Protein AF-A0A1T1HUS5-F1 (afdb_monomer)

Nearest PDB structures (foldseek):
  2bsz-assembly1_A  TM=3.245E-01  e=1.380E+00  Mesorhizobium loti
  5jwb-assembly1_A  TM=4.797E-01  e=7.997E+00  Plasmodium falci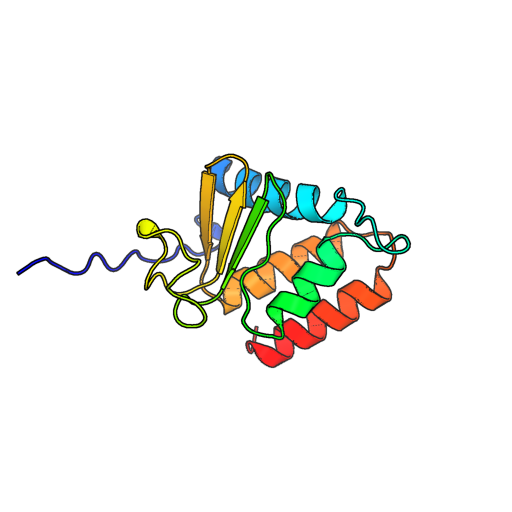parum 3D7
  5jwb-assembly1_H  TM=4.799E-01  e=9.027E+00  Plasmodium falciparum 3D7
  5ccp-assembly1_A  TM=2.077E-01  e=7.997E+00  Saccharomyces cerevisiae

Solvent-acces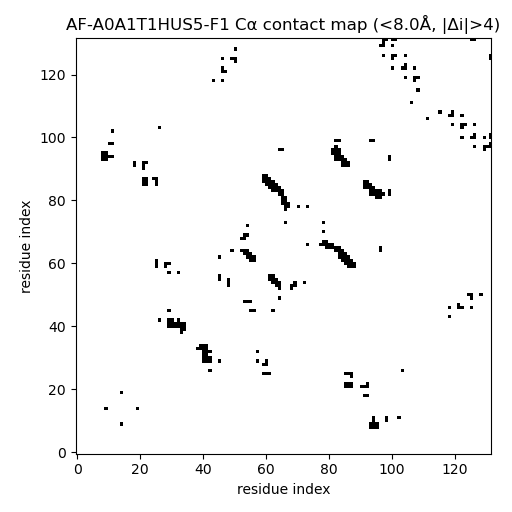sible surface area (backbone atoms only — not comparable to full-atom values): 7651 Å² total; per-residue (Å²): 137,82,79,81,78,77,75,78,63,57,56,81,93,66,56,50,71,67,51,49,50,37,51,51,51,24,54,48,49,29,53,69,34,72,39,94,63,87,85,40,37,40,41,61,54,48,55,53,35,71,73,46,88,54,80,51,67,61,99,56,27,37,45,42,60,51,44,78,75,55,67,89,81,48,58,81,90,50,61,76,47,79,20,29,34,39,25,27,80,92,43,76,45,58,22,42,48,44,56,36,51,46,50,53,38,52,47,48,72,75,72,48,76,76,69,37,70,60,53,50,50,44,37,51,50,47,27,65,73,61,75,69

Radius of gyration: 14.53 Å; Cα contacts (8 Å, |Δi|>4): 179; chains: 1; bounding box: 36×33×42 Å

Sequence (132 aa):
MSAAHTQQVPSIDQLTQAQHSTLDNCLLDHLLCASRLEGATCLHLLLDDLLIPTSGGTEMSSLTIDCDVDPDNIAPHQLGVPGITFEFMDEQVTLPTVHAIRYLCHWCETQVEEDRQNILAKCQALKNHYQA

pLDDT: mean 77.02, std 15.8, range [34.97, 93.81]

Structure (mmCIF, N/CA/C/O backbone):
data_AF-A0A1T1HUS5-F1
#
_entry.id   AF-A0A1T1HUS5-F1
#
loop_
_atom_site.group_PDB
_atom_site.id
_atom_site.type_symbol
_atom_site.label_atom_id
_atom_site.label_alt_id
_atom_site.label_comp_id
_atom_site.label_asym_id
_atom_site.label_entity_id
_atom_site.label_seq_id
_atom_site.pdbx_PDB_ins_code
_atom_site.Cartn_x
_atom_site.Cartn_y
_atom_site.Cartn_z
_atom_site.occupancy
_atom_site.B_iso_or_equiv
_atom_site.auth_seq_id
_atom_site.auth_comp_id
_atom_site.auth_asym_id
_atom_site.auth_atom_id
_atom_site.pdbx_PDB_model_num
ATOM 1 N N . MET A 1 1 ? -17.778 -15.701 27.592 1.00 36.22 1 MET A N 1
ATOM 2 C CA . MET A 1 1 ? -18.368 -14.911 26.492 1.00 36.22 1 MET A CA 1
ATOM 3 C C . MET A 1 1 ? -17.452 -13.714 26.295 1.00 36.22 1 MET A C 1
ATOM 5 O O . MET A 1 1 ? -17.588 -12.740 27.022 1.00 36.22 1 MET A O 1
ATOM 9 N N . SER A 1 2 ? -16.428 -13.848 25.449 1.00 35.66 2 SER A N 1
ATOM 10 C CA . SER A 1 2 ? -15.486 -12.754 25.183 1.00 35.66 2 SER A CA 1
ATOM 11 C C . SER A 1 2 ? -16.112 -11.808 24.173 1.00 35.66 2 SER A C 1
ATOM 13 O O . SER A 1 2 ? -16.527 -12.240 23.100 1.00 35.66 2 SER A O 1
ATOM 15 N N . ALA A 1 3 ? -16.222 -10.537 24.549 1.00 34.97 3 ALA A N 1
ATOM 16 C CA . ALA A 1 3 ? -16.643 -9.476 23.655 1.00 34.97 3 ALA A CA 1
ATOM 17 C C . ALA A 1 3 ? -15.625 -9.362 22.514 1.00 34.97 3 ALA A C 1
ATOM 19 O O . ALA A 1 3 ? -14.439 -9.138 22.764 1.00 34.97 3 ALA A O 1
ATOM 20 N N . ALA A 1 4 ? -16.100 -9.543 21.281 1.00 38.53 4 ALA A N 1
ATOM 21 C CA . ALA A 1 4 ? -15.356 -9.206 20.082 1.00 38.53 4 ALA A CA 1
ATOM 22 C C . ALA A 1 4 ? -14.933 -7.735 20.196 1.00 38.53 4 ALA A C 1
ATOM 24 O O . ALA A 1 4 ? -15.778 -6.840 20.226 1.00 38.53 4 ALA A O 1
ATOM 25 N N . HIS A 1 5 ? -13.630 -7.496 20.345 1.00 37.47 5 HIS A N 1
ATOM 26 C CA . HIS A 1 5 ? -13.064 -6.170 20.159 1.00 37.47 5 HIS A CA 1
ATOM 27 C C . HIS A 1 5 ? -13.181 -5.869 18.672 1.00 37.47 5 HIS A C 1
ATOM 29 O O . HIS A 1 5 ? -12.348 -6.293 17.878 1.00 37.47 5 HIS A O 1
ATOM 35 N N . THR A 1 6 ? -14.241 -5.170 18.284 1.00 39.81 6 THR A N 1
ATOM 36 C CA . THR A 1 6 ? -14.299 -4.520 16.982 1.00 39.81 6 THR A CA 1
ATOM 37 C C . THR A 1 6 ? -13.228 -3.433 17.010 1.00 39.81 6 THR A C 1
ATOM 39 O O . THR A 1 6 ? -13.474 -2.328 17.493 1.00 39.81 6 THR A O 1
ATOM 42 N N . GLN A 1 7 ? -12.002 -3.762 16.597 1.00 45.72 7 GLN A N 1
ATOM 43 C CA . GLN A 1 7 ? -10.981 -2.755 16.343 1.00 45.72 7 GLN A CA 1
ATOM 44 C C . GLN A 1 7 ? -11.533 -1.864 15.227 1.00 45.72 7 GLN A C 1
ATOM 46 O O . GLN A 1 7 ? -11.624 -2.275 14.073 1.00 45.72 7 GLN A O 1
ATOM 51 N N . GLN A 1 8 ? -12.013 -0.671 15.590 1.00 47.22 8 GLN A N 1
ATOM 52 C CA . GLN A 1 8 ? -12.370 0.344 14.609 1.00 47.22 8 GLN A CA 1
ATOM 53 C C . GLN A 1 8 ? -11.102 0.689 13.845 1.00 47.22 8 GLN A C 1
ATOM 55 O O . GLN A 1 8 ? -10.164 1.249 14.411 1.00 47.22 8 GLN A O 1
ATOM 60 N N . VAL A 1 9 ? -11.078 0.323 12.572 1.00 55.47 9 VAL A N 1
ATOM 61 C CA . VAL A 1 9 ? -9.943 0.606 11.709 1.00 55.47 9 VAL A CA 1
ATOM 62 C C . VAL A 1 9 ? -9.928 2.121 11.434 1.00 55.47 9 VAL A C 1
ATOM 64 O O . VAL A 1 9 ? -10.952 2.659 10.994 1.00 55.47 9 VAL A O 1
ATOM 67 N N . PRO A 1 10 ? -8.841 2.840 11.764 1.00 59.47 10 PRO A N 1
ATOM 68 C CA . PRO A 1 10 ? -8.803 4.298 11.696 1.00 59.47 10 PRO A CA 1
ATOM 69 C C . PRO A 1 10 ? -8.937 4.817 10.255 1.00 59.47 10 PRO A C 1
ATOM 71 O O . PRO A 1 10 ? -8.509 4.178 9.291 1.00 59.47 10 PRO A O 1
ATOM 74 N N . SER A 1 11 ? -9.527 6.006 10.102 1.00 66.31 11 SER A N 1
ATOM 75 C CA . SER A 1 11 ? -9.375 6.798 8.873 1.00 66.31 11 SER A CA 1
ATOM 76 C C . SER A 1 11 ? -7.921 7.268 8.746 1.00 66.31 11 SER A C 1
ATOM 78 O O . SER A 1 11 ? -7.271 7.494 9.765 1.00 66.31 11 SER A O 1
ATOM 80 N N . ILE A 1 12 ? -7.424 7.482 7.521 1.00 67.44 12 ILE A N 1
ATOM 81 C CA . ILE A 1 12 ? -6.068 8.017 7.279 1.00 67.44 12 ILE A CA 1
ATOM 82 C C . ILE A 1 12 ? -5.845 9.320 8.069 1.00 67.44 12 ILE A C 1
ATOM 84 O O . ILE A 1 12 ? -4.796 9.493 8.677 1.00 67.44 12 ILE A O 1
ATOM 88 N N . ASP A 1 13 ? -6.862 10.184 8.163 1.00 73.81 13 ASP A N 1
ATOM 89 C CA . ASP A 1 13 ? -6.787 11.469 8.885 1.00 73.81 13 ASP A CA 1
ATOM 90 C C . ASP A 1 13 ? -6.666 11.331 10.416 1.00 73.81 13 ASP A C 1
ATOM 92 O O . ASP A 1 13 ? -6.492 12.320 11.127 1.00 73.81 13 ASP A O 1
ATOM 96 N N . GLN A 1 14 ? -6.826 10.117 10.945 1.00 80.69 14 GLN A N 1
ATOM 97 C CA . GLN A 1 14 ? -6.753 9.811 12.375 1.00 80.69 14 GLN A CA 1
ATOM 98 C C . GLN A 1 14 ? -5.442 9.122 12.757 1.00 80.69 14 GLN A C 1
ATOM 100 O O . GLN A 1 14 ? -5.247 8.805 13.933 1.00 80.69 14 GLN A O 1
ATOM 105 N N . LEU A 1 15 ? -4.559 8.874 11.786 1.00 84.19 15 LEU A N 1
ATOM 106 C CA . LEU A 1 15 ? -3.272 8.260 12.050 1.00 84.19 15 LEU A CA 1
ATOM 107 C C . LEU A 1 15 ? -2.378 9.217 12.837 1.00 84.19 15 LEU A C 1
ATOM 109 O O . LEU A 1 15 ? -2.262 10.411 12.564 1.00 84.19 15 LEU A O 1
ATOM 113 N N . THR A 1 16 ? -1.724 8.668 13.851 1.00 88.69 16 THR A N 1
ATOM 114 C CA . THR A 1 16 ? -0.658 9.364 14.565 1.00 88.69 16 THR A CA 1
ATOM 115 C C . THR A 1 16 ? 0.562 9.526 13.661 1.00 88.69 16 THR A C 1
ATOM 117 O O . THR A 1 16 ? 0.749 8.791 12.691 1.00 88.69 16 THR A O 1
ATOM 120 N N . GLN A 1 17 ? 1.453 10.452 14.018 1.00 89.44 17 GLN A N 1
ATOM 121 C CA . GLN A 1 17 ? 2.717 10.622 13.301 1.00 89.44 17 GLN A CA 1
ATOM 122 C C . GLN A 1 17 ? 3.545 9.327 13.261 1.00 89.44 17 GLN A C 1
ATOM 124 O O . GLN A 1 17 ? 4.159 9.039 12.242 1.00 89.44 17 GLN A O 1
ATOM 129 N N . ALA A 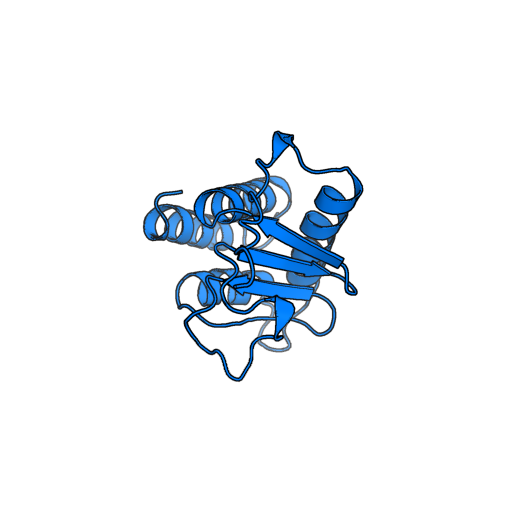1 18 ? 3.544 8.541 14.344 1.00 88.81 18 ALA A N 1
ATOM 130 C CA . ALA A 1 18 ? 4.238 7.255 14.378 1.00 88.81 18 ALA A CA 1
ATOM 131 C C . ALA A 1 18 ? 3.665 6.290 13.331 1.00 88.81 18 ALA A C 1
ATOM 133 O O . ALA A 1 18 ? 4.418 5.751 12.535 1.00 88.81 18 ALA A O 1
ATOM 134 N N . GLN A 1 19 ? 2.336 6.177 13.248 1.00 89.50 19 GLN A N 1
ATOM 135 C CA . GLN A 1 19 ? 1.677 5.312 12.267 1.00 89.50 19 GLN A CA 1
ATOM 136 C C . GLN A 1 19 ? 1.945 5.748 10.822 1.00 89.50 19 GLN A C 1
ATOM 138 O O . GLN A 1 19 ? 2.166 4.898 9.967 1.00 89.50 19 GLN A O 1
ATOM 143 N N . HIS A 1 20 ? 1.970 7.055 10.541 1.00 90.31 20 HIS A N 1
ATOM 144 C CA . HIS A 1 20 ? 2.397 7.549 9.228 1.00 90.31 20 HIS A CA 1
ATOM 145 C C . HIS A 1 20 ? 3.835 7.131 8.904 1.00 90.31 20 HIS A C 1
ATOM 147 O O . HIS A 1 20 ? 4.085 6.621 7.816 1.00 90.31 20 HIS A O 1
ATOM 153 N N . SER A 1 21 ? 4.760 7.264 9.861 1.00 91.81 21 SER A N 1
ATOM 154 C CA . SER A 1 21 ? 6.139 6.798 9.686 1.00 91.81 21 SER A CA 1
ATOM 155 C C . SER A 1 21 ? 6.216 5.292 9.437 1.00 91.81 21 SER A C 1
ATOM 157 O O . SER A 1 21 ? 7.002 4.871 8.596 1.00 91.81 21 SER A O 1
ATOM 159 N N . THR A 1 22 ? 5.411 4.474 10.126 1.00 91.81 22 THR A N 1
ATOM 160 C CA . THR A 1 22 ? 5.355 3.023 9.889 1.00 91.81 22 THR A CA 1
ATOM 161 C C . THR A 1 22 ? 4.928 2.721 8.451 1.00 91.81 22 THR A C 1
ATOM 163 O O . THR A 1 22 ? 5.594 1.945 7.770 1.00 91.81 22 THR A O 1
ATOM 166 N N . LEU A 1 23 ? 3.859 3.367 7.963 1.00 91.81 23 LEU A N 1
ATOM 167 C CA . LEU A 1 23 ? 3.375 3.197 6.588 1.00 91.81 23 LEU A CA 1
ATOM 168 C C . LEU A 1 23 ? 4.437 3.600 5.557 1.00 91.81 23 LEU A C 1
ATOM 170 O O . LEU A 1 23 ? 4.716 2.844 4.627 1.00 91.81 23 LEU A O 1
ATOM 174 N N . ASP A 1 24 ? 5.043 4.774 5.730 1.00 91.19 24 ASP A N 1
ATOM 175 C CA . ASP A 1 24 ? 6.031 5.303 4.790 1.00 91.19 24 ASP A CA 1
ATOM 176 C C . ASP A 1 24 ? 7.313 4.470 4.776 1.00 91.19 24 ASP A C 1
ATOM 178 O O . ASP A 1 24 ? 7.826 4.164 3.702 1.00 91.19 24 ASP A O 1
ATOM 182 N N . AS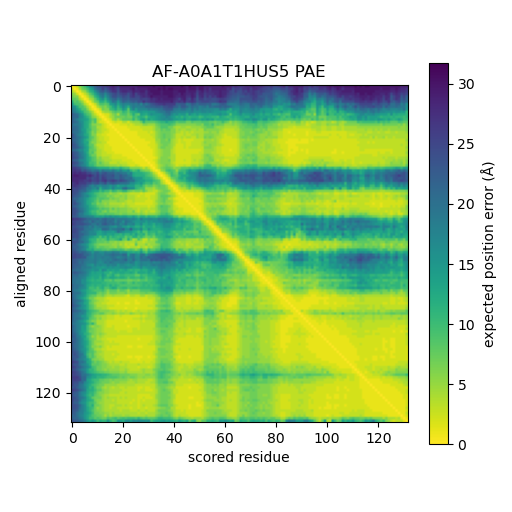N A 1 25 ? 7.814 4.064 5.946 1.00 92.00 25 ASN A N 1
ATOM 183 C CA . ASN A 1 25 ? 9.015 3.236 6.044 1.00 92.00 25 ASN A CA 1
ATOM 184 C C . ASN A 1 25 ? 8.791 1.838 5.463 1.00 92.00 25 ASN A C 1
ATOM 186 O O . ASN A 1 25 ? 9.678 1.329 4.785 1.00 92.00 25 ASN A O 1
ATOM 190 N N . CYS A 1 26 ? 7.606 1.255 5.665 1.00 90.38 26 CYS A N 1
ATOM 191 C CA . CYS A 1 26 ? 7.221 -0.015 5.053 1.00 90.38 26 CYS A CA 1
ATOM 192 C C . CYS A 1 26 ? 7.310 0.070 3.517 1.00 90.38 26 CYS A C 1
ATOM 194 O O . CYS A 1 26 ? 8.004 -0.718 2.874 1.00 90.38 26 CYS A O 1
ATOM 196 N N . LEU A 1 27 ? 6.678 1.080 2.910 1.00 90.56 27 LEU A N 1
ATOM 197 C CA . LEU A 1 27 ? 6.694 1.258 1.453 1.00 90.56 27 LEU A CA 1
ATOM 198 C C . LEU A 1 27 ? 8.073 1.637 0.911 1.00 90.56 27 LEU A C 1
ATOM 200 O O . LEU A 1 27 ? 8.462 1.175 -0.164 1.00 90.56 27 LEU A O 1
ATOM 204 N N . LEU A 1 28 ? 8.826 2.444 1.658 1.00 89.69 28 LEU A N 1
ATOM 205 C CA . LEU A 1 28 ? 10.190 2.807 1.304 1.00 89.69 28 LEU A CA 1
ATOM 206 C C . LEU A 1 28 ? 11.114 1.586 1.318 1.00 89.69 28 LEU A C 1
ATOM 208 O O . LEU A 1 28 ? 11.921 1.439 0.405 1.00 89.69 28 LEU A O 1
ATOM 212 N N . ASP A 1 29 ? 10.983 0.692 2.295 1.00 88.25 29 ASP A N 1
ATOM 213 C CA . ASP A 1 29 ? 11.744 -0.557 2.340 1.00 88.25 29 ASP A CA 1
ATOM 214 C C . ASP A 1 29 ? 11.429 -1.439 1.124 1.00 88.25 29 ASP A C 1
ATOM 216 O O . ASP A 1 29 ? 12.345 -1.907 0.453 1.00 88.25 29 ASP A O 1
ATOM 220 N N . HIS A 1 30 ? 10.154 -1.573 0.741 1.00 84.25 30 HIS A N 1
ATOM 221 C CA . HIS A 1 30 ? 9.770 -2.281 -0.487 1.00 84.25 30 HIS A CA 1
ATOM 222 C C . HIS A 1 30 ? 10.301 -1.615 -1.767 1.00 84.25 30 HIS A C 1
ATOM 224 O O . HIS A 1 30 ? 10.646 -2.313 -2.726 1.00 84.25 30 HIS A O 1
ATOM 230 N N . LEU A 1 31 ? 10.383 -0.283 -1.801 1.00 84.81 31 LEU A N 1
ATOM 231 C CA . LEU A 1 31 ? 10.951 0.460 -2.926 1.00 84.81 31 LEU A CA 1
ATOM 232 C C . LEU A 1 31 ? 12.474 0.274 -3.023 1.00 84.81 31 LEU A C 1
ATOM 234 O O . LEU A 1 31 ? 12.993 0.049 -4.113 1.00 84.81 31 LEU A O 1
ATOM 238 N N . LEU A 1 32 ? 13.183 0.361 -1.895 1.00 82.69 32 LEU A N 1
ATOM 239 C CA . LEU A 1 32 ? 14.645 0.250 -1.816 1.00 82.69 32 LEU A CA 1
ATOM 240 C C . LEU A 1 32 ? 15.139 -1.199 -1.862 1.00 82.69 32 LEU A C 1
ATOM 242 O O . LEU A 1 32 ? 16.306 -1.448 -2.173 1.00 82.69 32 LEU A O 1
ATOM 246 N N . CYS A 1 33 ? 14.261 -2.155 -1.564 1.00 73.94 33 CYS A N 1
ATOM 247 C CA . CYS A 1 33 ? 14.505 -3.575 -1.729 1.00 73.94 33 CYS A CA 1
ATOM 248 C C . CYS A 1 33 ? 14.735 -3.863 -3.216 1.00 73.94 33 CYS A C 1
ATOM 250 O O . CYS A 1 33 ? 13.811 -3.978 -4.026 1.00 73.94 33 CYS A O 1
ATOM 252 N N . ALA A 1 34 ? 16.010 -3.965 -3.583 1.00 60.12 34 ALA A N 1
ATOM 253 C CA . ALA A 1 34 ? 16.418 -4.509 -4.861 1.00 60.12 34 ALA A CA 1
ATOM 254 C C . ALA A 1 34 ? 16.131 -6.011 -4.831 1.00 60.12 34 ALA A C 1
ATOM 256 O O . ALA A 1 34 ? 16.789 -6.768 -4.108 1.00 60.12 34 ALA A O 1
ATOM 257 N N . SER A 1 35 ? 15.144 -6.461 -5.606 1.00 54.62 35 SER A N 1
ATOM 258 C CA . SER A 1 35 ? 14.947 -7.894 -5.767 1.00 54.62 35 SER A CA 1
ATOM 259 C C . SER A 1 35 ? 16.158 -8.481 -6.509 1.00 54.62 35 SER A C 1
ATOM 261 O O . SER A 1 35 ? 16.751 -7.851 -7.388 1.00 54.62 35 SER A O 1
ATOM 263 N N . ARG A 1 36 ? 16.564 -9.710 -6.160 1.00 46.62 36 ARG A N 1
ATOM 264 C CA . ARG A 1 36 ? 17.666 -10.407 -6.857 1.00 46.62 36 ARG A CA 1
ATOM 265 C C . ARG A 1 36 ? 17.324 -10.762 -8.314 1.00 46.62 36 ARG A C 1
ATOM 267 O O . ARG A 1 36 ? 18.207 -11.207 -9.044 1.00 46.62 36 ARG A O 1
ATOM 274 N N . LEU A 1 37 ? 16.066 -10.590 -8.721 1.00 46.19 37 LEU A N 1
ATOM 275 C CA . LEU A 1 37 ? 15.572 -10.827 -10.069 1.00 46.19 37 LEU A CA 1
ATOM 276 C C . LEU A 1 37 ? 15.534 -9.500 -10.841 1.00 46.19 37 LEU A C 1
ATOM 278 O O . LEU A 1 37 ? 14.628 -8.689 -10.699 1.00 46.19 37 LEU A O 1
ATOM 282 N N . GLU A 1 38 ? 16.550 -9.306 -11.678 1.00 52.41 38 GLU A N 1
ATOM 283 C CA . GLU A 1 38 ? 16.457 -8.486 -12.895 1.00 52.41 38 GLU A CA 1
ATOM 284 C C . GLU A 1 38 ? 16.011 -7.020 -12.718 1.00 52.41 38 GLU A C 1
ATOM 286 O O . GLU A 1 38 ? 15.266 -6.487 -13.533 1.00 52.41 38 GLU A O 1
ATOM 291 N N . GLY A 1 39 ? 16.507 -6.326 -11.690 1.00 56.56 39 GLY A N 1
ATOM 292 C CA . GLY A 1 39 ? 16.388 -4.862 -11.612 1.00 56.56 39 GLY A CA 1
ATOM 293 C C . GLY A 1 39 ? 14.982 -4.328 -11.314 1.00 56.56 39 GLY A C 1
ATOM 294 O O . GLY A 1 39 ? 14.770 -3.126 -11.432 1.00 56.56 39 GLY A O 1
ATOM 295 N N . ALA A 1 40 ? 14.043 -5.187 -10.908 1.00 59.31 40 ALA A N 1
ATOM 296 C CA . ALA A 1 40 ? 12.747 -4.767 -10.384 1.00 59.31 40 ALA A CA 1
ATOM 297 C C . ALA A 1 40 ? 12.815 -4.554 -8.861 1.00 59.31 40 ALA A C 1
ATOM 299 O O . ALA A 1 40 ? 13.446 -5.333 -8.134 1.00 59.31 40 ALA A O 1
ATOM 300 N N . THR A 1 41 ? 12.143 -3.514 -8.367 1.00 67.31 41 THR A N 1
ATOM 301 C CA . THR A 1 41 ? 11.978 -3.272 -6.925 1.00 67.31 41 THR A CA 1
ATOM 302 C C . THR A 1 41 ? 10.971 -4.257 -6.328 1.00 67.31 41 THR A C 1
ATOM 304 O O . THR A 1 41 ? 10.053 -4.719 -7.013 1.00 67.31 41 THR A O 1
ATOM 307 N N . CYS A 1 42 ? 11.104 -4.575 -5.038 1.00 79.38 42 CYS A N 1
ATOM 308 C CA . CYS A 1 42 ? 10.143 -5.432 -4.333 1.00 79.38 42 CYS A CA 1
ATOM 309 C C . CYS A 1 42 ? 8.735 -4.804 -4.289 1.00 79.38 42 CYS A C 1
ATOM 311 O O . CYS A 1 42 ? 7.753 -5.526 -4.145 1.00 79.38 42 CYS A O 1
ATOM 313 N N . LEU A 1 43 ? 8.618 -3.487 -4.503 1.00 83.50 43 LEU A N 1
ATOM 314 C CA . LEU A 1 43 ? 7.349 -2.787 -4.699 1.00 83.50 43 LEU A CA 1
ATOM 315 C C . LEU A 1 43 ? 6.563 -3.312 -5.914 1.00 83.50 43 LEU A C 1
ATOM 317 O O . LEU A 1 43 ? 5.348 -3.442 -5.827 1.00 83.50 43 LEU A O 1
ATOM 321 N N . HIS A 1 44 ? 7.214 -3.653 -7.032 1.00 82.25 44 HIS A N 1
ATOM 322 C CA . HIS A 1 44 ? 6.499 -4.219 -8.186 1.00 82.25 44 HIS A CA 1
ATOM 323 C C . HIS A 1 44 ? 5.832 -5.549 -7.857 1.00 82.25 44 HIS A C 1
ATOM 325 O O . HIS A 1 44 ? 4.674 -5.751 -8.218 1.00 82.25 44 HIS A O 1
ATOM 331 N N . LEU A 1 45 ? 6.578 -6.422 -7.178 1.00 79.12 45 LEU A N 1
ATOM 332 C CA . LEU A 1 45 ? 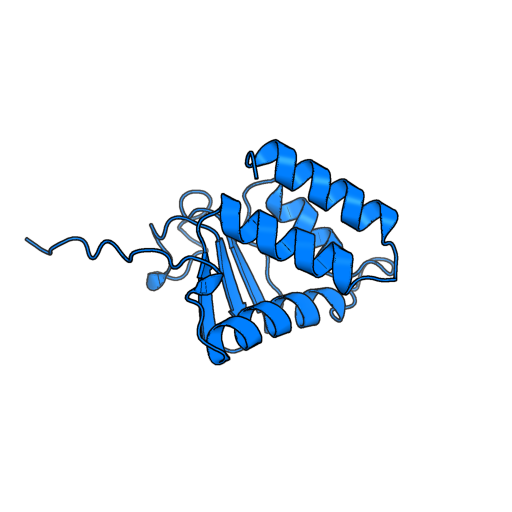6.094 -7.726 -6.738 1.00 79.12 45 LEU A CA 1
ATOM 333 C C . LEU A 1 45 ? 4.965 -7.550 -5.731 1.00 79.12 45 LEU A C 1
ATOM 335 O O . LEU A 1 45 ? 3.907 -8.131 -5.910 1.00 79.12 45 LEU A O 1
ATOM 339 N N . LEU A 1 46 ? 5.139 -6.639 -4.770 1.00 83.81 46 LEU A N 1
ATOM 340 C CA . LEU A 1 46 ? 4.102 -6.304 -3.806 1.00 83.81 46 LEU A CA 1
ATOM 341 C C . LEU A 1 46 ? 2.792 -5.892 -4.494 1.00 83.81 46 LEU A C 1
ATOM 343 O O . LEU A 1 46 ? 1.734 -6.394 -4.140 1.00 83.81 46 LEU A O 1
ATOM 347 N N . LEU A 1 47 ? 2.830 -4.996 -5.484 1.00 86.81 47 LEU A N 1
ATOM 348 C CA . LEU A 1 47 ? 1.610 -4.559 -6.175 1.00 86.81 47 LEU A CA 1
ATOM 349 C C . LEU A 1 47 ? 0.926 -5.692 -6.958 1.00 86.81 47 LEU A C 1
ATOM 351 O O . LEU A 1 47 ? -0.299 -5.680 -7.080 1.00 86.81 47 LEU A O 1
ATOM 355 N N . ASP A 1 48 ? 1.695 -6.648 -7.482 1.00 84.75 48 ASP A N 1
ATOM 356 C CA . ASP A 1 48 ? 1.157 -7.839 -8.147 1.00 84.75 48 ASP A CA 1
ATOM 357 C C . ASP A 1 48 ? 0.572 -8.840 -7.143 1.00 84.75 48 ASP A C 1
ATOM 359 O O . ASP A 1 48 ? -0.530 -9.345 -7.357 1.00 84.75 48 ASP A O 1
ATOM 363 N N . ASP A 1 49 ? 1.251 -9.059 -6.019 1.00 79.38 49 ASP A N 1
ATOM 364 C CA . ASP A 1 49 ? 0.778 -9.899 -4.918 1.00 79.38 49 ASP A CA 1
ATOM 365 C C . ASP A 1 49 ? -0.496 -9.308 -4.295 1.00 79.38 49 ASP A C 1
ATOM 367 O O . ASP A 1 49 ? -1.405 -10.029 -3.906 1.00 79.38 49 ASP A O 1
ATOM 371 N N . LEU A 1 50 ? -0.661 -7.982 -4.293 1.00 80.88 50 LEU A N 1
ATOM 372 C CA . LEU A 1 50 ? -1.916 -7.371 -3.856 1.00 80.88 50 LEU A CA 1
ATOM 373 C C . LEU A 1 50 ? -3.098 -7.648 -4.812 1.00 80.88 50 LEU A C 1
ATOM 375 O O . LEU A 1 50 ? -4.251 -7.530 -4.393 1.00 80.88 50 LEU A O 1
ATOM 379 N N . LEU A 1 51 ? -2.854 -8.014 -6.078 1.00 78.44 51 LEU A N 1
ATOM 380 C CA . LEU A 1 51 ? -3.897 -8.425 -7.036 1.00 78.44 51 LEU A CA 1
ATOM 381 C C . LEU A 1 51 ? -4.260 -9.912 -6.921 1.00 78.44 51 LEU A C 1
ATOM 383 O O . LEU A 1 51 ? -5.332 -10.314 -7.383 1.00 78.44 51 LEU A O 1
ATOM 387 N N . ILE A 1 52 ? -3.373 -10.726 -6.346 1.00 71.44 52 ILE A N 1
ATOM 388 C CA . ILE A 1 52 ? -3.564 -12.162 -6.144 1.00 71.44 52 ILE A CA 1
ATOM 389 C C . ILE A 1 52 ? -3.468 -12.412 -4.643 1.00 71.44 52 ILE A C 1
ATOM 391 O O . ILE A 1 52 ? -2.353 -12.471 -4.148 1.00 71.44 52 ILE A O 1
ATOM 395 N N . PRO A 1 53 ? -4.581 -12.589 -3.914 1.00 57.78 53 PRO A N 1
ATOM 396 C CA . PRO A 1 53 ? -4.570 -12.598 -2.456 1.00 57.78 53 PRO A CA 1
ATOM 397 C C . PRO A 1 53 ? -3.548 -13.610 -1.912 1.00 57.78 53 PRO A C 1
ATOM 399 O O . PRO A 1 53 ? -3.760 -14.818 -1.936 1.00 57.78 53 PRO A O 1
ATOM 402 N N . THR A 1 54 ? -2.394 -13.093 -1.501 1.00 55.88 54 THR A N 1
ATOM 403 C CA . THR A 1 54 ? -1.228 -13.824 -1.009 1.00 55.88 54 THR A CA 1
ATOM 404 C C . THR A 1 54 ? -0.490 -12.902 -0.044 1.00 55.88 54 THR A C 1
ATOM 406 O O . THR A 1 54 ? -0.549 -11.677 -0.164 1.00 55.88 54 THR A O 1
ATOM 409 N N . SER A 1 55 ? 0.157 -13.474 0.968 1.00 55.16 55 SER A N 1
ATOM 410 C CA . SER A 1 55 ? 1.007 -12.723 1.892 1.00 55.16 55 SER A CA 1
ATOM 411 C C . SER A 1 55 ? 2.394 -12.529 1.273 1.00 55.16 55 SER A C 1
ATOM 413 O O . SER A 1 55 ? 3.044 -13.517 0.926 1.00 55.16 55 SER A O 1
ATOM 415 N N . GLY A 1 56 ? 2.856 -11.280 1.171 1.00 57.97 56 GLY A N 1
ATOM 416 C CA . GLY A 1 56 ? 4.183 -10.923 0.659 1.00 57.97 56 GLY A CA 1
ATOM 417 C C . GLY A 1 56 ? 4.927 -10.001 1.631 1.00 57.97 56 GLY A C 1
ATOM 418 O O . GLY A 1 56 ? 4.347 -9.068 2.187 1.00 57.97 56 GLY A O 1
ATOM 419 N N . GLY A 1 57 ? 6.218 -10.253 1.856 1.00 59.00 57 GLY A N 1
ATOM 420 C CA . GLY A 1 57 ? 7.042 -9.465 2.777 1.00 59.00 57 GLY A CA 1
ATOM 421 C C . GLY A 1 57 ? 8.539 -9.544 2.478 1.00 59.00 57 GLY A C 1
ATOM 422 O O . GLY A 1 57 ? 9.018 -10.485 1.843 1.00 59.00 57 GLY A O 1
ATOM 423 N N . THR A 1 58 ? 9.271 -8.524 2.915 1.00 61.41 58 THR A N 1
ATOM 424 C CA . THR A 1 58 ? 10.733 -8.497 3.040 1.00 61.41 58 THR A CA 1
ATOM 425 C C . THR A 1 58 ? 11.140 -8.946 4.452 1.00 61.41 58 THR A C 1
ATOM 427 O O . THR A 1 58 ? 10.297 -9.252 5.291 1.00 61.41 58 THR A O 1
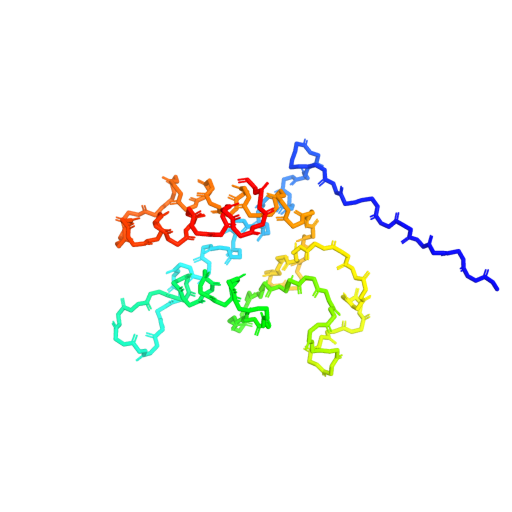ATOM 430 N N . GLU A 1 59 ? 12.445 -8.994 4.746 1.00 65.56 59 GLU A N 1
ATOM 431 C CA . GLU A 1 59 ? 12.925 -9.310 6.104 1.00 65.56 59 GLU A CA 1
ATOM 432 C C . GLU A 1 59 ? 12.534 -8.250 7.154 1.00 65.56 59 GLU A C 1
ATOM 434 O O . GLU A 1 59 ? 12.521 -8.570 8.339 1.00 65.56 59 GLU A O 1
ATOM 439 N N . MET A 1 60 ? 12.245 -7.003 6.749 1.00 74.88 60 MET A N 1
ATOM 440 C CA . MET A 1 60 ? 11.973 -5.885 7.673 1.00 74.88 60 MET A CA 1
ATOM 441 C C . MET A 1 60 ? 10.580 -5.270 7.534 1.00 74.88 60 MET A C 1
ATOM 443 O O . MET A 1 60 ? 10.164 -4.525 8.428 1.00 74.88 60 MET A O 1
ATOM 447 N N . SER A 1 61 ? 9.872 -5.590 6.451 1.00 80.31 61 SER A N 1
ATOM 448 C CA . SER A 1 61 ? 8.555 -5.045 6.139 1.00 80.31 61 SER A CA 1
ATOM 449 C C . SER A 1 61 ? 7.637 -6.118 5.589 1.00 80.31 61 SER A C 1
ATOM 451 O O . SER A 1 61 ? 8.058 -6.964 4.805 1.00 80.31 61 SER A O 1
ATOM 453 N N . SER A 1 62 ? 6.360 -6.073 5.943 1.00 80.00 62 SER A N 1
ATOM 454 C CA . SER A 1 62 ? 5.371 -6.973 5.355 1.00 80.00 62 SER A CA 1
ATOM 455 C C . SER A 1 62 ? 4.053 -6.257 5.096 1.00 80.00 62 SER A C 1
ATOM 457 O O . SER A 1 62 ? 3.683 -5.320 5.809 1.00 80.00 62 SER A O 1
ATOM 459 N N . LEU A 1 63 ? 3.344 -6.693 4.051 1.00 82.62 63 LEU A N 1
ATOM 460 C CA . LEU A 1 63 ? 1.945 -6.341 3.841 1.00 82.62 63 LEU A CA 1
ATOM 461 C C . LEU A 1 63 ? 1.098 -7.608 3.878 1.00 82.62 63 LEU A C 1
ATOM 463 O O . LEU A 1 63 ? 1.331 -8.562 3.137 1.00 82.62 63 LEU A O 1
ATOM 467 N N . THR A 1 64 ? 0.073 -7.589 4.722 1.00 77.50 64 THR A N 1
ATOM 468 C CA . THR A 1 64 ? -0.892 -8.687 4.847 1.00 77.50 64 THR A CA 1
ATOM 469 C C . THR A 1 64 ? -2.277 -8.178 4.475 1.00 77.50 64 THR A C 1
ATOM 471 O O . THR A 1 64 ? -2.759 -7.231 5.094 1.00 77.50 64 THR A O 1
ATOM 474 N N . ILE A 1 65 ? -2.911 -8.787 3.470 1.00 76.00 65 ILE A N 1
ATOM 475 C CA . ILE A 1 65 ? -4.279 -8.469 3.027 1.00 76.00 65 ILE A CA 1
ATOM 476 C C . ILE A 1 65 ? -5.257 -9.471 3.631 1.00 76.00 65 ILE A C 1
ATOM 478 O O . ILE A 1 65 ? -4.941 -10.657 3.643 1.00 76.00 65 ILE A O 1
ATOM 482 N N . ASP A 1 66 ? -6.422 -8.979 4.067 1.00 65.69 66 ASP A N 1
ATOM 483 C CA . ASP A 1 66 ? -7.670 -9.703 4.355 1.00 65.69 66 ASP A CA 1
ATOM 484 C C . ASP A 1 66 ? -7.469 -11.189 4.707 1.00 65.69 66 ASP A C 1
ATOM 486 O O . ASP A 1 66 ? -7.323 -12.069 3.857 1.00 65.69 66 ASP A O 1
ATOM 490 N N . CYS A 1 67 ? -7.465 -11.443 6.014 1.00 58.44 67 CYS A N 1
ATOM 491 C CA . CYS A 1 67 ? -6.818 -12.559 6.704 1.00 58.44 67 CYS A CA 1
ATOM 492 C C . CYS A 1 67 ? -7.429 -13.964 6.537 1.00 58.44 67 CYS A C 1
ATOM 494 O O . CYS A 1 67 ? -7.309 -14.783 7.447 1.00 58.44 67 CYS A O 1
ATOM 496 N N . ASP A 1 68 ? -8.040 -14.272 5.396 1.00 51.56 68 ASP A N 1
ATOM 497 C CA . ASP A 1 68 ? -8.703 -15.562 5.159 1.00 51.56 68 ASP A CA 1
ATOM 498 C C . ASP A 1 68 ? -7.962 -16.476 4.168 1.00 51.56 68 ASP A C 1
ATOM 500 O O . ASP A 1 68 ? -8.403 -17.599 3.921 1.00 51.56 68 ASP A O 1
ATOM 504 N N . VAL A 1 69 ? -6.854 -16.022 3.574 1.00 54.09 69 VAL A N 1
ATOM 505 C CA . VAL A 1 69 ? -6.312 -16.680 2.372 1.00 54.09 69 VAL A CA 1
ATOM 506 C C . VAL A 1 69 ? -5.224 -17.711 2.688 1.00 54.09 69 VAL A C 1
ATOM 508 O O . VAL A 1 69 ? -5.100 -18.698 1.966 1.00 54.09 69 VAL A O 1
ATOM 511 N N . ASP A 1 70 ? -4.495 -17.539 3.794 1.00 61.41 70 ASP A N 1
ATOM 512 C CA . ASP A 1 70 ? -3.523 -18.521 4.290 1.00 61.41 70 ASP A CA 1
ATOM 513 C C . ASP A 1 70 ? -3.347 -18.418 5.820 1.00 61.41 70 ASP A C 1
ATOM 515 O O . ASP A 1 70 ? -2.386 -17.822 6.312 1.00 61.41 70 ASP A O 1
ATOM 519 N N . PRO A 1 71 ? -4.292 -18.955 6.611 1.00 59.75 71 PRO A N 1
ATOM 520 C CA . PRO A 1 71 ? -4.261 -18.831 8.067 1.00 59.75 71 PRO A CA 1
ATOM 521 C C . PRO A 1 71 ? -3.059 -19.532 8.719 1.00 59.75 71 PRO A C 1
ATOM 523 O O . PRO A 1 71 ? -2.751 -19.233 9.872 1.00 59.75 71 PRO A O 1
ATOM 526 N N . ASP A 1 72 ? -2.377 -20.437 8.008 1.00 64.75 72 ASP A N 1
ATOM 527 C CA . ASP A 1 72 ? -1.220 -21.173 8.528 1.00 64.75 72 ASP A CA 1
ATOM 528 C C . ASP A 1 72 ? 0.075 -20.340 8.480 1.00 64.75 72 ASP A C 1
ATOM 530 O O . ASP A 1 72 ? 1.009 -20.619 9.235 1.00 64.75 72 ASP A O 1
ATOM 534 N N . ASN A 1 73 ? 0.123 -19.297 7.642 1.00 61.41 73 ASN A N 1
ATOM 535 C CA . ASN A 1 73 ? 1.276 -18.402 7.486 1.00 61.41 73 ASN A CA 1
ATOM 536 C C . ASN A 1 73 ? 1.053 -16.990 8.061 1.00 61.41 73 ASN A C 1
ATOM 538 O O . ASN A 1 73 ? 1.906 -16.118 7.903 1.00 61.41 73 ASN A O 1
ATOM 542 N N . ILE A 1 74 ? -0.064 -16.759 8.758 1.00 66.56 74 ILE A N 1
ATOM 543 C CA . ILE A 1 74 ? -0.400 -15.470 9.379 1.00 66.56 74 ILE A CA 1
ATOM 544 C C . ILE A 1 74 ? -0.130 -15.526 10.887 1.00 66.56 74 ILE A C 1
ATOM 546 O O . ILE A 1 74 ? -0.458 -16.502 11.569 1.00 66.56 74 ILE A O 1
ATOM 550 N N . ALA A 1 75 ? 0.450 -14.458 11.443 1.00 68.06 75 ALA A N 1
ATOM 551 C CA . ALA A 1 75 ? 0.666 -14.368 12.882 1.00 68.06 75 ALA A CA 1
ATOM 552 C C . ALA A 1 75 ? -0.683 -14.367 13.642 1.00 68.06 75 ALA A C 1
ATOM 554 O O . ALA A 1 75 ? -1.633 -13.715 13.204 1.00 68.06 75 ALA A O 1
ATOM 555 N N . PRO A 1 76 ? -0.806 -15.026 14.814 1.00 70.81 76 PRO A N 1
ATOM 556 C CA . PRO A 1 76 ? -2.097 -15.189 15.491 1.00 70.81 76 PRO A CA 1
ATOM 557 C C . PRO A 1 76 ? -2.852 -13.889 15.797 1.00 70.81 76 PRO A C 1
ATOM 559 O O . PRO A 1 76 ? -4.078 -13.900 15.870 1.00 70.81 76 PRO A O 1
ATOM 562 N N . HIS A 1 77 ? -2.141 -12.772 15.990 1.00 71.38 77 HIS A N 1
ATOM 563 C CA . HIS A 1 77 ? -2.740 -11.460 16.260 1.00 71.38 77 HIS A CA 1
ATOM 564 C C . HIS A 1 77 ? -3.291 -10.757 15.013 1.00 71.38 77 HIS A C 1
ATOM 566 O O . HIS A 1 77 ? -4.012 -9.774 15.159 1.00 71.38 77 HIS A O 1
ATOM 572 N N . GLN A 1 78 ? -2.972 -11.252 13.818 1.00 67.19 78 GLN A N 1
ATOM 573 C CA . GLN A 1 78 ? -3.462 -10.738 12.540 1.00 67.19 78 GLN A CA 1
ATOM 574 C C . GLN A 1 78 ? -4.657 -11.547 12.017 1.00 67.19 78 GLN A C 1
ATOM 576 O O . GLN A 1 78 ? -5.388 -11.064 11.164 1.00 67.19 78 GLN A O 1
ATOM 581 N N . LEU A 1 79 ? -4.922 -12.745 12.548 1.00 68.75 79 LEU A N 1
ATOM 582 C CA . LEU A 1 79 ? -6.055 -13.570 12.121 1.00 68.75 79 LEU A CA 1
ATOM 583 C C . LEU A 1 79 ? -7.402 -12.862 12.349 1.00 68.75 79 LEU A C 1
ATOM 585 O O . LEU A 1 79 ? -7.742 -12.475 13.468 1.00 68.75 79 LEU A O 1
ATOM 589 N N . GLY A 1 80 ? -8.196 -12.742 11.282 1.00 67.38 80 GLY A N 1
ATOM 590 C CA . GLY A 1 80 ? -9.522 -12.119 11.313 1.00 67.38 80 GLY A CA 1
ATOM 591 C C . GLY A 1 80 ? -9.521 -10.591 11.436 1.00 67.38 80 GLY A C 1
ATOM 592 O O . GLY A 1 80 ? -10.573 -10.019 11.731 1.00 67.38 80 GLY A O 1
ATOM 593 N N . VAL A 1 81 ? -8.378 -9.924 11.228 1.00 72.12 81 VAL A N 1
ATOM 594 C CA . VAL A 1 81 ? -8.308 -8.459 11.162 1.00 72.12 81 VAL A CA 1
ATOM 595 C C . VAL A 1 81 ? -8.703 -8.006 9.748 1.00 72.12 81 VAL A C 1
ATOM 597 O O . VAL A 1 81 ? -7.985 -8.294 8.795 1.00 72.12 81 VAL A O 1
ATOM 600 N N . PRO A 1 82 ? -9.835 -7.303 9.564 1.00 77.75 82 PRO A N 1
ATOM 601 C CA . PRO A 1 82 ? -10.247 -6.856 8.238 1.00 77.75 82 PRO A CA 1
ATOM 602 C C . PRO A 1 82 ? -9.354 -5.711 7.750 1.00 77.75 82 PRO A C 1
ATOM 604 O O . PRO A 1 82 ? -9.113 -4.754 8.494 1.00 77.75 82 PRO A O 1
ATOM 607 N N . GLY A 1 83 ? -8.934 -5.756 6.485 1.00 84.19 83 GLY A N 1
ATOM 608 C CA . GLY A 1 83 ? -8.125 -4.706 5.874 1.00 84.19 83 GLY A CA 1
ATOM 609 C C . GLY A 1 83 ? -6.756 -5.158 5.381 1.00 84.19 83 GLY A C 1
ATOM 610 O O . GLY A 1 83 ? -6.500 -6.336 5.149 1.00 84.19 83 GLY A O 1
ATOM 611 N N . ILE A 1 84 ? -5.868 -4.180 5.210 1.00 86.88 84 ILE A N 1
ATOM 612 C CA . ILE A 1 84 ? -4.461 -4.409 4.876 1.00 86.88 84 ILE A CA 1
ATOM 613 C C . ILE A 1 84 ? -3.609 -3.894 6.029 1.00 86.88 84 ILE A C 1
ATOM 615 O O . ILE A 1 84 ? -3.721 -2.727 6.423 1.00 86.88 84 ILE A O 1
ATOM 619 N N . THR A 1 85 ? -2.767 -4.773 6.558 1.00 87.81 85 THR A N 1
ATOM 620 C CA . THR A 1 85 ? -1.797 -4.466 7.609 1.00 87.81 85 THR A CA 1
ATOM 621 C C . THR A 1 85 ? -0.439 -4.208 6.985 1.00 87.81 85 THR A C 1
ATOM 623 O O . THR A 1 85 ? 0.064 -5.052 6.250 1.00 87.81 85 THR A O 1
ATOM 626 N N . PHE A 1 86 ? 0.137 -3.055 7.304 1.00 89.56 86 PHE A N 1
ATOM 627 C CA . PHE A 1 86 ? 1.505 -2.669 6.986 1.00 89.56 86 PHE A CA 1
ATOM 628 C C . PHE A 1 86 ? 2.355 -2.882 8.231 1.00 89.56 86 PHE A C 1
ATOM 630 O O . PHE A 1 86 ? 1.993 -2.396 9.306 1.00 89.56 86 PHE A O 1
ATOM 637 N N . GLU A 1 87 ? 3.474 -3.573 8.087 1.00 88.88 87 GLU A N 1
ATOM 638 C CA . GLU A 1 87 ? 4.430 -3.811 9.161 1.00 88.88 87 GLU A CA 1
ATOM 639 C C . GLU A 1 87 ? 5.801 -3.251 8.788 1.00 88.88 87 GLU A C 1
ATOM 641 O O . GLU A 1 87 ? 6.246 -3.407 7.650 1.00 88.88 87 GLU A O 1
ATOM 646 N N . PHE A 1 88 ? 6.465 -2.611 9.752 1.00 87.94 88 PHE A N 1
ATOM 647 C CA . PHE A 1 88 ? 7.861 -2.192 9.655 1.00 87.94 88 PHE A CA 1
ATOM 648 C C . PHE A 1 88 ? 8.533 -2.317 11.025 1.00 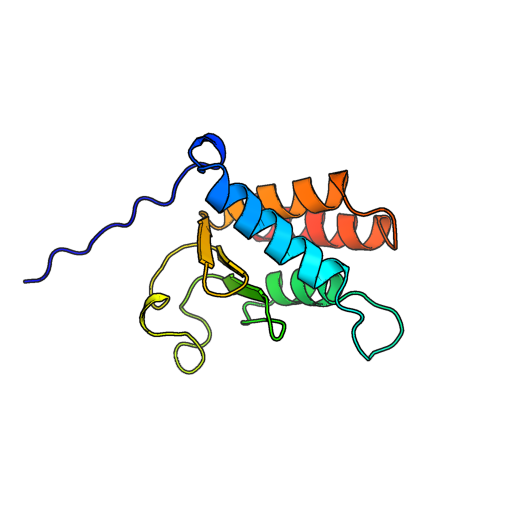87.94 88 PHE A C 1
ATOM 650 O O . PHE A 1 88 ? 8.101 -1.662 11.973 1.00 87.94 88 PHE A O 1
ATOM 657 N N . MET A 1 89 ? 9.593 -3.128 11.130 1.00 86.31 89 MET A N 1
ATOM 658 C CA . MET A 1 89 ? 10.366 -3.331 12.374 1.00 86.31 89 MET A CA 1
ATOM 659 C C . MET A 1 89 ? 9.481 -3.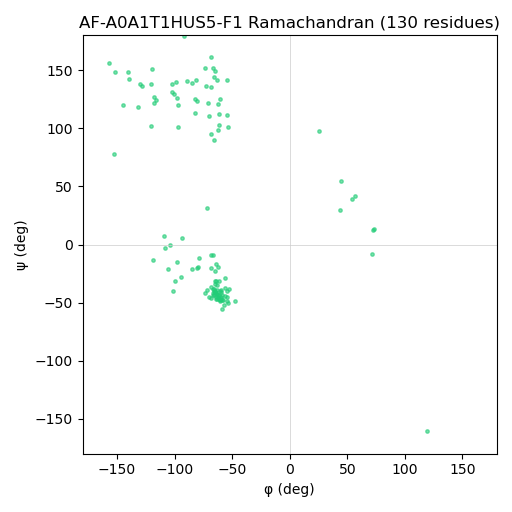520 13.628 1.00 86.31 89 MET A C 1
ATOM 661 O O . MET A 1 89 ? 9.612 -2.786 14.605 1.00 86.31 89 MET A O 1
ATOM 665 N N . ASP A 1 90 ? 8.563 -4.489 13.580 1.00 83.88 90 ASP A N 1
ATOM 666 C CA . ASP A 1 90 ? 7.600 -4.849 14.640 1.00 83.88 90 ASP A CA 1
ATOM 667 C C . ASP A 1 90 ? 6.443 -3.856 14.889 1.00 83.88 90 ASP A C 1
ATOM 669 O O . ASP A 1 90 ? 5.500 -4.180 15.618 1.00 83.88 90 ASP A O 1
ATOM 673 N N . GLU A 1 91 ? 6.449 -2.671 14.272 1.00 88.06 91 GLU A N 1
ATOM 674 C CA . GLU A 1 91 ? 5.305 -1.757 14.305 1.00 88.06 91 GLU A CA 1
ATOM 675 C C . GLU A 1 91 ? 4.294 -2.101 13.210 1.00 88.06 91 GLU A C 1
ATOM 677 O O . GLU A 1 91 ? 4.674 -2.391 12.078 1.00 88.06 91 GLU A O 1
ATOM 682 N N . GLN A 1 92 ? 2.997 -2.043 13.538 1.00 88.44 92 GLN A N 1
ATOM 683 C CA . GLN A 1 92 ? 1.918 -2.428 12.625 1.00 88.44 92 GLN A CA 1
ATOM 684 C C . GLN A 1 92 ? 0.832 -1.360 12.530 1.00 88.44 92 GLN A C 1
ATOM 686 O O . GLN A 1 92 ? 0.378 -0.809 13.537 1.00 88.44 92 GLN A O 1
ATOM 691 N N . VAL A 1 93 ? 0.368 -1.118 11.306 1.00 89.81 93 VAL A N 1
ATOM 692 C CA . VAL A 1 93 ? -0.767 -0.242 11.012 1.00 89.81 93 VAL A CA 1
ATOM 693 C C . VAL A 1 93 ? -1.720 -0.961 10.073 1.00 89.81 93 VAL A C 1
ATOM 695 O O . VAL A 1 93 ? -1.365 -1.271 8.941 1.00 89.81 93 VAL A O 1
ATOM 698 N N . THR A 1 94 ? -2.951 -1.185 10.526 1.00 88.69 94 THR A N 1
ATOM 699 C CA . THR A 1 94 ? -4.013 -1.749 9.688 1.00 88.69 94 THR A CA 1
ATOM 700 C C . THR A 1 94 ? -4.960 -0.651 9.227 1.00 88.69 94 THR A C 1
ATOM 702 O O . THR A 1 94 ? -5.440 0.151 10.032 1.00 88.69 94 THR A O 1
ATOM 705 N N . LEU A 1 95 ? -5.242 -0.629 7.927 1.00 88.69 95 LEU A N 1
ATOM 706 C CA . LEU A 1 95 ? -6.214 0.261 7.294 1.00 88.69 95 LEU A CA 1
ATOM 707 C C . LEU A 1 95 ? -7.310 -0.565 6.610 1.00 88.69 95 LEU A C 1
ATOM 709 O O . LEU A 1 95 ? -7.022 -1.667 6.140 1.00 88.69 95 LEU A O 1
ATOM 713 N N . PRO A 1 96 ? -8.555 -0.052 6.482 1.00 88.56 96 PRO A N 1
ATOM 714 C CA . PRO A 1 96 ? -9.558 -0.718 5.655 1.00 88.56 96 PRO A CA 1
ATOM 715 C C . PRO A 1 96 ? -9.009 -0.917 4.244 1.00 88.56 96 PRO A C 1
ATOM 717 O O . PRO A 1 96 ? -8.372 0.001 3.727 1.00 88.56 96 PRO A O 1
ATOM 720 N N . THR A 1 97 ? -9.300 -2.048 3.596 1.00 87.19 97 THR A N 1
ATOM 721 C CA . THR A 1 97 ? -8.717 -2.425 2.293 1.00 87.19 97 THR A CA 1
ATOM 722 C C . THR A 1 97 ? -8.776 -1.279 1.279 1.00 87.19 97 THR A C 1
ATOM 724 O O . THR A 1 97 ? -7.760 -0.872 0.725 1.00 87.19 97 THR A O 1
ATOM 727 N N . VAL A 1 98 ? -9.939 -0.638 1.132 1.00 89.06 98 VAL A N 1
ATOM 728 C CA . VAL A 1 98 ? -10.121 0.525 0.244 1.00 89.06 98 VAL A CA 1
ATOM 729 C C . VAL A 1 98 ? -9.200 1.700 0.600 1.00 89.06 98 VAL A C 1
ATOM 731 O O . VAL A 1 98 ? -8.616 2.330 -0.280 1.00 89.06 98 VAL A O 1
ATOM 734 N N . HIS A 1 99 ? -9.054 2.023 1.885 1.00 90.69 99 HIS A N 1
ATOM 735 C CA . HIS A 1 99 ? -8.198 3.127 2.324 1.00 90.69 99 HIS A CA 1
ATOM 736 C C . HIS A 1 99 ? -6.716 2.785 2.175 1.00 90.69 99 HIS A C 1
ATOM 738 O O . HIS A 1 99 ? -5.947 3.640 1.749 1.00 90.69 99 HIS A O 1
ATOM 744 N N . ALA A 1 100 ? -6.329 1.546 2.469 1.00 90.38 100 ALA A N 1
ATOM 745 C CA . ALA A 1 100 ? -4.973 1.060 2.270 1.00 90.38 100 ALA A CA 1
ATOM 746 C C . ALA A 1 100 ? -4.552 1.149 0.799 1.00 90.38 100 ALA A C 1
ATOM 748 O O . ALA A 1 100 ? -3.495 1.697 0.498 1.00 90.38 100 ALA A O 1
ATOM 749 N N . ILE A 1 101 ? -5.408 0.699 -0.127 1.00 91.12 101 ILE A N 1
ATOM 750 C CA . ILE A 1 101 ? -5.142 0.791 -1.568 1.00 91.12 101 ILE A CA 1
ATOM 751 C C . ILE A 1 101 ? -5.045 2.251 -2.017 1.00 91.12 101 ILE A C 1
ATOM 753 O O . ILE A 1 101 ? -4.130 2.599 -2.764 1.00 91.12 101 ILE A O 1
ATOM 757 N N . ARG A 1 102 ? -5.931 3.135 -1.535 1.00 91.75 102 ARG A N 1
ATOM 758 C CA . ARG A 1 102 ? -5.825 4.580 -1.807 1.00 91.75 102 ARG A CA 1
ATOM 759 C C . ARG A 1 102 ? -4.506 5.160 -1.313 1.00 91.75 102 ARG A C 1
ATOM 761 O O . ARG A 1 102 ? -3.856 5.871 -2.075 1.00 91.75 102 ARG A O 1
ATOM 768 N N . TYR A 1 103 ? -4.126 4.850 -0.073 1.00 92.00 103 TYR A N 1
ATOM 769 C CA . TYR A 1 103 ? -2.883 5.316 0.534 1.00 92.00 103 TYR A CA 1
ATOM 770 C C . TYR A 1 103 ? -1.676 4.866 -0.286 1.00 92.00 103 TYR A C 1
ATOM 772 O O . TYR A 1 103 ? -0.913 5.700 -0.762 1.00 92.00 103 TYR A O 1
ATOM 780 N N . LEU A 1 104 ? -1.563 3.557 -0.517 1.00 92.31 104 LEU A N 1
ATOM 781 C CA . LEU A 1 104 ? -0.493 2.935 -1.288 1.00 92.31 104 LEU A CA 1
ATOM 782 C C . LEU A 1 104 ? -0.354 3.573 -2.670 1.00 92.31 104 LEU A C 1
ATOM 784 O O . LEU A 1 104 ? 0.730 3.993 -3.058 1.00 92.31 104 LEU A O 1
ATOM 788 N N . CYS A 1 105 ? -1.460 3.696 -3.407 1.00 92.75 105 CYS A N 1
ATOM 789 C CA . CYS A 1 105 ? -1.418 4.264 -4.748 1.00 92.75 105 CYS A CA 1
ATOM 790 C C . CYS A 1 105 ? -1.031 5.745 -4.739 1.00 92.75 105 CYS A C 1
ATOM 792 O O . CYS A 1 105 ? -0.273 6.177 -5.603 1.00 92.75 105 CYS A O 1
ATOM 794 N N . HIS A 1 106 ? -1.528 6.524 -3.776 1.00 93.00 106 HIS A N 1
ATOM 795 C CA . HIS A 1 106 ? -1.149 7.928 -3.634 1.00 93.00 106 HIS A CA 1
ATOM 796 C C . HIS A 1 106 ? 0.335 8.086 -3.273 1.00 93.00 106 HIS A C 1
ATOM 798 O O . HIS A 1 106 ? 1.031 8.945 -3.817 1.00 93.00 106 HIS A O 1
ATOM 804 N N . TRP A 1 107 ? 0.843 7.225 -2.396 1.00 93.81 107 TRP A N 1
ATOM 805 C CA . TRP A 1 107 ? 2.257 7.180 -2.059 1.00 93.81 107 TRP A CA 1
ATOM 806 C C . TRP A 1 107 ? 3.101 6.864 -3.301 1.00 93.81 107 TRP A C 1
ATOM 808 O O . TRP A 1 107 ? 4.022 7.611 -3.624 1.00 93.81 107 TRP A O 1
ATOM 818 N N . CYS A 1 108 ? 2.721 5.853 -4.091 1.00 91.44 108 CYS A N 1
ATOM 819 C CA . CYS A 1 108 ? 3.396 5.544 -5.354 1.00 91.44 108 CYS A CA 1
ATOM 820 C C . CYS A 1 108 ? 3.360 6.718 -6.349 1.00 91.44 108 CYS A C 1
ATOM 822 O O . CYS A 1 108 ? 4.357 7.005 -7.005 1.00 91.44 108 CYS A O 1
ATOM 824 N N . GLU A 1 109 ? 2.231 7.425 -6.452 1.00 91.25 109 GLU A N 1
ATOM 825 C CA . GLU A 1 109 ? 2.075 8.591 -7.332 1.00 91.25 109 GLU A CA 1
ATOM 826 C C . GLU A 1 109 ? 3.022 9.748 -6.989 1.00 91.25 109 GLU A C 1
ATOM 828 O O . GLU A 1 109 ? 3.411 10.489 -7.904 1.00 91.25 109 GLU A O 1
ATOM 833 N N . THR A 1 110 ? 3.364 9.894 -5.704 1.00 91.69 110 THR A N 1
ATOM 834 C CA . THR A 1 110 ? 4.136 11.018 -5.154 1.00 91.69 110 THR A CA 1
ATOM 835 C C . THR A 1 110 ? 5.616 10.712 -4.946 1.00 91.69 110 THR A C 1
ATOM 837 O O . THR A 1 110 ? 6.422 11.627 -5.084 1.00 91.69 110 THR A O 1
ATOM 840 N N . GLN A 1 111 ? 5.976 9.463 -4.639 1.00 89.75 111 GLN A N 1
ATOM 841 C CA . GLN A 1 111 ? 7.343 9.088 -4.257 1.00 89.75 111 GLN A CA 1
ATOM 842 C C . GLN A 1 111 ? 8.115 8.340 -5.347 1.00 89.75 111 GLN A C 1
ATOM 844 O O . GLN A 1 111 ? 9.343 8.310 -5.306 1.00 89.75 111 GLN A O 1
ATOM 849 N N . VAL A 1 112 ? 7.434 7.718 -6.316 1.00 86.56 112 VAL A N 1
ATOM 850 C CA . VAL A 1 112 ? 8.110 6.840 -7.277 1.00 86.56 112 VAL A CA 1
ATOM 851 C C . VAL A 1 112 ? 8.431 7.557 -8.586 1.00 86.56 112 VAL A C 1
ATOM 853 O O . VAL A 1 112 ? 7.540 8.006 -9.314 1.00 86.56 112 VAL A O 1
ATOM 856 N N . GLU A 1 113 ? 9.724 7.616 -8.906 1.00 86.38 113 GLU A N 1
ATOM 857 C CA . GLU A 1 113 ? 10.247 8.184 -10.153 1.00 86.38 113 GLU A CA 1
ATOM 858 C C . GLU A 1 113 ? 10.622 7.102 -11.182 1.00 86.38 113 GLU A C 1
ATOM 860 O O . GLU A 1 113 ? 10.327 7.248 -12.372 1.00 86.38 113 GLU A O 1
ATOM 865 N N . GLU A 1 114 ? 11.223 5.996 -10.734 1.00 81.75 114 GLU A N 1
ATOM 866 C CA . GLU A 1 114 ? 11.643 4.875 -11.585 1.00 81.75 114 GLU A CA 1
ATOM 867 C C . GLU A 1 114 ? 10.482 3.924 -11.906 1.00 81.75 114 GLU A C 1
ATOM 869 O O . GLU A 1 114 ? 9.609 3.693 -11.078 1.00 81.75 114 GLU A O 1
ATOM 874 N N . ASP A 1 115 ? 10.439 3.412 -13.143 1.00 82.25 115 ASP A N 1
ATOM 875 C CA . ASP A 1 115 ? 9.352 2.576 -13.699 1.00 82.25 115 ASP A CA 1
ATOM 876 C C . ASP A 1 115 ? 7.918 3.071 -13.384 1.00 82.25 115 ASP A C 1
ATOM 878 O O . ASP A 1 115 ? 6.937 2.322 -13.300 1.00 82.25 115 ASP A O 1
ATOM 882 N N . ARG A 1 116 ? 7.779 4.394 -13.234 1.00 87.38 116 ARG A N 1
ATOM 883 C CA . ARG A 1 116 ? 6.563 5.052 -12.748 1.00 87.38 116 ARG A CA 1
ATOM 884 C C . ARG A 1 116 ? 5.316 4.670 -13.539 1.00 87.38 116 ARG A C 1
ATOM 886 O O . ARG A 1 116 ? 4.252 4.497 -12.961 1.00 87.38 116 ARG A O 1
ATOM 893 N N . GLN A 1 117 ? 5.409 4.547 -14.863 1.00 89.44 117 GLN A N 1
ATOM 894 C CA . GLN A 1 117 ? 4.240 4.218 -15.689 1.00 89.44 117 GLN A CA 1
ATOM 895 C C . GLN A 1 117 ? 3.688 2.821 -15.390 1.00 89.44 117 GLN A C 1
ATOM 897 O O . GLN A 1 117 ? 2.472 2.655 -15.308 1.00 89.44 117 GLN A O 1
ATOM 902 N N . ASN A 1 118 ? 4.567 1.839 -15.202 1.00 88.38 118 ASN A N 1
ATOM 903 C CA . ASN A 1 118 ? 4.183 0.473 -14.872 1.00 88.38 118 ASN A CA 1
ATOM 904 C C . ASN A 1 118 ? 3.586 0.404 -13.460 1.00 88.38 118 ASN A C 1
ATOM 906 O O . ASN A 1 118 ? 2.496 -0.134 -13.274 1.00 88.38 118 ASN A O 1
ATOM 910 N N . ILE A 1 119 ? 4.234 1.052 -12.487 1.00 90.25 119 ILE A N 1
ATOM 911 C CA . ILE A 1 119 ? 3.735 1.143 -11.106 1.00 90.25 119 ILE A CA 1
ATOM 912 C C . ILE A 1 119 ? 2.346 1.778 -11.069 1.00 90.25 119 ILE A C 1
ATOM 914 O O . ILE A 1 119 ? 1.424 1.212 -10.485 1.00 90.25 119 ILE A O 1
ATOM 918 N N . LEU A 1 120 ? 2.143 2.897 -11.767 1.00 92.19 120 LEU A N 1
ATOM 919 C CA . LEU A 1 120 ? 0.835 3.547 -11.827 1.00 92.19 120 LEU A CA 1
ATOM 920 C C . LEU A 1 120 ? -0.231 2.700 -12.528 1.00 92.19 120 LEU A C 1
ATOM 922 O O . LEU A 1 120 ? -1.395 2.741 -12.129 1.00 92.19 120 LEU A O 1
ATOM 926 N N . ALA A 1 121 ? 0.141 1.911 -13.539 1.00 92.75 121 ALA A N 1
ATOM 927 C CA . ALA A 1 121 ? -0.782 0.972 -14.167 1.00 92.75 121 ALA A CA 1
ATOM 928 C C . ALA A 1 121 ? -1.234 -0.120 -13.179 1.00 92.75 121 ALA A C 1
ATOM 930 O O . ALA A 1 121 ? -2.429 -0.417 -13.109 1.00 92.75 121 ALA A O 1
ATOM 931 N N . LYS A 1 122 ? -0.314 -0.657 -12.364 1.00 91.62 122 LYS A N 1
ATOM 932 C CA . LYS A 1 122 ? -0.640 -1.612 -11.290 1.00 91.62 122 LYS A CA 1
ATOM 933 C C . LYS A 1 122 ? -1.496 -0.967 -10.197 1.00 91.62 122 LYS A C 1
ATOM 935 O O . LYS A 1 122 ? -2.513 -1.536 -9.811 1.00 91.62 122 LYS A O 1
ATOM 940 N N . CYS A 1 123 ? -1.176 0.259 -9.776 1.00 92.62 123 CYS A N 1
ATOM 941 C CA . CYS A 1 123 ? -2.012 1.038 -8.858 1.00 92.62 123 CYS A CA 1
ATOM 942 C C . CYS A 1 123 ? -3.442 1.207 -9.391 1.00 92.62 123 CYS A C 1
ATOM 944 O O . CYS A 1 123 ? -4.408 1.021 -8.655 1.00 92.62 123 CYS A O 1
ATOM 946 N N . GLN A 1 124 ? -3.606 1.516 -10.680 1.00 93.31 124 GLN A N 1
ATOM 947 C CA . GLN A 1 124 ? -4.934 1.623 -11.283 1.00 93.31 124 GLN A CA 1
ATOM 948 C C . GLN A 1 124 ? -5.666 0.273 -11.315 1.00 93.31 124 GLN A C 1
ATOM 950 O O . GLN A 1 124 ? -6.875 0.232 -11.080 1.00 93.31 124 GLN A O 1
ATOM 955 N N . ALA A 1 125 ? -4.956 -0.827 -11.579 1.00 92.88 125 ALA A N 1
ATOM 956 C CA . ALA A 1 125 ? -5.527 -2.169 -11.517 1.00 92.88 125 ALA A CA 1
ATOM 957 C C . ALA A 1 125 ? -6.015 -2.512 -10.099 1.00 92.88 125 ALA A C 1
ATOM 959 O O . ALA A 1 125 ? -7.139 -2.990 -9.951 1.00 92.88 125 ALA A O 1
ATOM 960 N N . LEU A 1 126 ? -5.229 -2.189 -9.067 1.00 90.00 126 LEU A N 1
ATOM 961 C CA . LEU A 1 126 ? -5.601 -2.372 -7.661 1.00 90.00 126 LEU A CA 1
ATOM 962 C C . LEU A 1 126 ? -6.818 -1.530 -7.272 1.00 90.00 126 LEU A C 1
ATOM 964 O O . LEU A 1 126 ? -7.769 -2.062 -6.701 1.00 90.00 126 LEU A O 1
ATOM 968 N N . LYS A 1 127 ? -6.835 -0.241 -7.639 1.00 91.62 127 LYS A N 1
ATOM 969 C CA . LYS A 1 127 ? -8.000 0.637 -7.431 1.00 91.62 127 LYS A CA 1
ATOM 970 C C . LYS A 1 127 ? -9.265 0.041 -8.046 1.00 91.62 127 LYS A C 1
ATOM 972 O O . LYS A 1 127 ? -10.304 -0.024 -7.396 1.00 91.62 127 LYS A O 1
ATOM 977 N N . ASN A 1 128 ? -9.171 -0.474 -9.272 1.00 91.56 128 ASN A N 1
ATOM 978 C CA . ASN A 1 128 ? -10.301 -1.118 -9.939 1.00 91.56 128 ASN A CA 1
ATOM 979 C C . ASN A 1 128 ? -10.729 -2.424 -9.244 1.00 91.56 128 ASN A C 1
ATOM 981 O O . ASN A 1 128 ? -11.928 -2.660 -9.106 1.00 91.56 128 ASN A O 1
ATOM 985 N N . HIS A 1 129 ? -9.774 -3.256 -8.812 1.00 88.50 129 HIS A N 1
ATOM 986 C CA . HIS A 1 129 ? -10.038 -4.539 -8.151 1.00 88.50 129 HIS A CA 1
ATOM 987 C C . HIS A 1 129 ? -10.759 -4.354 -6.810 1.00 88.50 129 HIS A C 1
ATOM 989 O O . HIS A 1 129 ? -11.777 -4.993 -6.560 1.00 88.50 129 HIS A O 1
ATOM 995 N N . TYR A 1 130 ? -10.269 -3.430 -5.983 1.00 86.00 130 TYR A N 1
ATOM 996 C CA . TYR A 1 130 ? -10.787 -3.182 -4.635 1.00 86.00 130 TYR A CA 1
ATOM 997 C C . TYR A 1 130 ? -11.846 -2.074 -4.569 1.00 86.00 130 TYR A C 1
ATOM 999 O O . TYR A 1 130 ? -12.282 -1.714 -3.479 1.00 86.00 130 TYR A O 1
ATOM 1007 N N . GLN A 1 131 ? -12.270 -1.529 -5.718 1.00 85.75 131 GLN A N 1
ATOM 1008 C CA . GLN A 1 131 ? -13.210 -0.401 -5.814 1.00 85.75 131 GLN A CA 1
ATOM 1009 C C . GLN A 1 131 ? -12.758 0.826 -4.996 1.00 85.75 131 GLN A C 1
ATOM 1011 O O . GLN A 1 131 ? -13.566 1.498 -4.346 1.00 85.75 131 GLN A O 1
ATOM 1016 N N . ALA A 1 132 ? -11.449 1.087 -5.017 1.00 72.06 132 ALA A N 1
ATOM 1017 C CA . ALA A 1 132 ? -10.774 2.092 -4.208 1.00 72.06 132 ALA A CA 1
ATOM 1018 C C . ALA A 1 132 ? -10.561 3.412 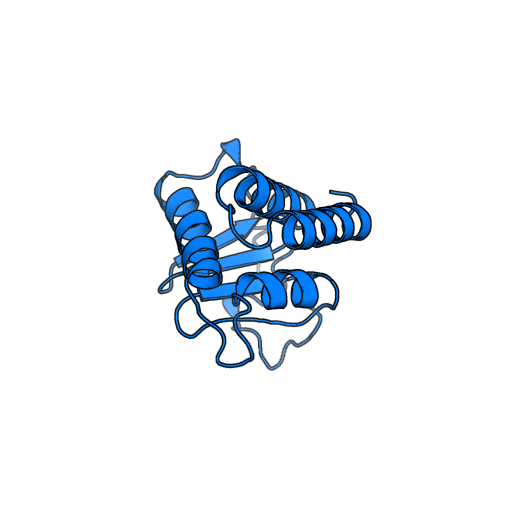-4.952 1.00 72.06 132 ALA A C 1
ATOM 1020 O O . ALA A 1 132 ? -10.081 3.413 -6.104 1.00 72.06 132 ALA A O 1
#

Secondary structure (DSSP, 8-state):
--------PPPGGG--HHHHHHHHHHHHHHHH-B-TTTT-BHHHHHHHHTTTT--EE-SSEEEEESTTS-TTSS-TTTTT--SEEEEETTEEEEE-HHHHHHHHHHHHHHH--TTHHHHHHHHHHHHHHHT-

Foldseek 3Di:
DDDPPPPPADAPVPDDPVLVVLLLVQLVCQQPQQDPPDRDGNLLVVLVCLLPQDWDADPFKTKHAAQDPCVPPDDPVCHPPAAIWIGGNRDIHGHHPQRSLVVSLVCLVPPDDPPSVSSNVSSVVSCVSSVD

Mean predicted aligned error: 8.64 Å